Protein AF-A0A6G3TWR6-F1 (afdb_monomer_lite)

Secondary structure (DSSP, 8-state):
--------S-EEEEEESSHHHHHHHHHHHHHH-TT-EEEEEEE--S-HHHHHHHHHHHHHHHHTT-EEEEE-TTSSTTHHHHHHHHHHHHHHH-SEEEES-TT-HHHHHHHTT---SEEEE---THHHHHHHHHHHTT-----GGGTTPPPPTTS--

Structure (mmCIF, N/CA/C/O backbone):
data_AF-A0A6G3TWR6-F1
#
_entry.id   AF-A0A6G3TWR6-F1
#
loop_
_atom_site.group_PDB
_atom_site.id
_atom_site.type_symbol
_atom_site.label_atom_id
_atom_site.label_alt_id
_atom_site.label_comp_id
_atom_site.label_asym_id
_atom_site.label_entity_id
_atom_site.label_seq_id
_atom_site.pdbx_PDB_ins_code
_atom_site.Cartn_x
_atom_site.Cartn_y
_atom_site.Cartn_z
_atom_site.occupancy
_atom_site.B_iso_or_equiv
_atom_site.auth_seq_id
_atom_site.auth_comp_id
_atom_site.auth_asym_id
_atom_site.auth_atom_id
_atom_site.pdbx_PDB_model_num
ATOM 1 N N . MET A 1 1 ? -6.208 21.362 19.801 1.00 34.41 1 MET A N 1
ATOM 2 C CA . MET A 1 1 ? -5.413 20.230 19.279 1.00 34.41 1 MET A CA 1
ATOM 3 C C . MET A 1 1 ? -5.649 19.061 20.217 1.00 34.41 1 MET A C 1
ATOM 5 O O . MET A 1 1 ? -5.220 19.134 21.359 1.00 34.41 1 MET A O 1
ATOM 9 N N . SER A 1 2 ? -6.457 18.081 19.811 1.00 39.34 2 SER A N 1
ATOM 10 C CA . SER A 1 2 ? -6.799 16.952 20.683 1.00 39.34 2 SER A CA 1
ATOM 11 C C . SER A 1 2 ? -5.741 15.858 20.519 1.00 39.34 2 SER A C 1
ATOM 13 O O . SER A 1 2 ? -5.500 15.453 19.379 1.00 39.34 2 SER A O 1
ATOM 15 N N . PRO A 1 3 ? -5.099 15.377 21.595 1.00 44.22 3 PRO A N 1
ATOM 16 C CA . PRO A 1 3 ? -4.243 14.209 21.513 1.00 44.22 3 PRO A CA 1
ATOM 17 C C . PRO A 1 3 ? -5.164 13.013 21.278 1.00 44.22 3 PRO A C 1
ATOM 19 O O . PRO A 1 3 ? -5.929 12.630 22.163 1.00 44.22 3 PRO A O 1
ATOM 22 N N . ARG A 1 4 ? -5.166 12.451 20.063 1.00 56.72 4 ARG A N 1
ATOM 23 C CA . ARG A 1 4 ? -5.867 11.188 19.823 1.00 56.72 4 ARG A CA 1
ATOM 24 C C . ARG A 1 4 ? -5.218 10.141 20.728 1.00 56.72 4 ARG A C 1
ATOM 26 O O . ARG A 1 4 ? -4.043 9.824 20.565 1.00 56.72 4 ARG A O 1
ATOM 33 N N . ALA A 1 5 ? -5.985 9.660 21.708 1.00 50.44 5 ALA A N 1
ATOM 34 C CA . ALA A 1 5 ? -5.684 8.441 22.442 1.00 50.44 5 ALA A CA 1
ATOM 35 C C . ALA A 1 5 ? -5.299 7.345 21.436 1.00 50.44 5 ALA A C 1
ATOM 37 O O . ALA A 1 5 ? -5.855 7.316 20.335 1.00 50.44 5 ALA A O 1
ATOM 38 N N . GLY A 1 6 ? -4.326 6.500 21.795 1.00 55.12 6 GLY A N 1
ATOM 39 C CA . GLY A 1 6 ? -3.812 5.445 20.921 1.00 55.12 6 GLY A CA 1
ATOM 40 C C . GLY A 1 6 ? -4.946 4.728 20.193 1.00 55.12 6 GLY A C 1
ATOM 41 O O . GLY A 1 6 ? -5.937 4.342 20.811 1.00 55.12 6 GLY A O 1
ATOM 42 N N . SER A 1 7 ? -4.827 4.635 18.871 1.00 61.16 7 SER A N 1
ATOM 43 C CA . SER A 1 7 ? -5.843 4.026 18.023 1.00 61.16 7 SER A CA 1
ATOM 44 C C . SER A 1 7 ? -6.121 2.589 18.473 1.00 61.16 7 SER A C 1
ATOM 46 O O . SER A 1 7 ? -5.220 1.756 18.458 1.00 61.16 7 SER A O 1
ATOM 48 N N . THR A 1 8 ? -7.360 2.303 18.878 1.00 70.38 8 THR A N 1
ATOM 49 C CA . THR A 1 8 ? -7.830 0.955 19.247 1.00 70.38 8 THR A CA 1
ATOM 50 C C . THR A 1 8 ? -8.631 0.280 18.133 1.00 70.38 8 THR A C 1
ATOM 52 O O . THR A 1 8 ? -9.141 -0.823 18.328 1.00 70.38 8 THR A O 1
ATOM 55 N N . GLY A 1 9 ? -8.789 0.940 16.981 1.00 81.94 9 GLY A N 1
ATOM 56 C CA . GLY A 1 9 ? -9.486 0.374 15.831 1.00 81.94 9 GLY A CA 1
ATOM 57 C C . GLY A 1 9 ? -8.671 -0.702 15.107 1.00 81.94 9 GLY A C 1
ATOM 58 O O . GLY A 1 9 ? -7.506 -0.928 15.434 1.00 81.94 9 GLY A O 1
ATOM 59 N N . PRO A 1 10 ? -9.271 -1.360 14.098 1.00 91.06 10 PRO A N 1
ATOM 60 C CA . PRO A 1 10 ? -8.658 -2.488 13.400 1.00 91.06 10 PRO A CA 1
ATOM 61 C C . PRO A 1 10 ? -7.287 -2.126 12.824 1.00 91.06 10 PRO A C 1
ATOM 63 O O . PRO A 1 10 ? -7.108 -1.053 12.228 1.00 91.06 10 PRO A O 1
ATOM 66 N N . HIS A 1 11 ? -6.332 -3.044 12.966 1.00 94.75 11 HIS A N 1
ATOM 67 C CA . HIS A 1 11 ? -4.965 -2.843 12.504 1.00 94.75 11 HIS A CA 1
ATOM 68 C C . HIS A 1 11 ? -4.929 -2.882 10.978 1.00 94.75 11 HIS A C 1
ATOM 70 O O . HIS A 1 11 ? -5.197 -3.912 10.348 1.00 94.75 11 HIS A O 1
ATOM 76 N N . THR A 1 12 ? -4.582 -1.748 10.374 1.00 96.94 12 THR A N 1
ATOM 77 C CA . THR A 1 12 ? -4.546 -1.579 8.921 1.00 96.94 12 THR A CA 1
ATOM 78 C C . THR A 1 12 ? -3.112 -1.382 8.452 1.00 96.94 12 THR A C 1
ATOM 80 O O . THR A 1 12 ? -2.434 -0.442 8.864 1.00 96.94 12 THR A O 1
ATOM 83 N N . LEU A 1 13 ? -2.652 -2.246 7.547 1.00 97.12 13 LEU A N 1
ATOM 84 C CA . LEU A 1 13 ? -1.331 -2.144 6.931 1.00 97.12 13 LEU A CA 1
ATOM 85 C C . LEU A 1 13 ? -1.469 -1.680 5.481 1.00 97.12 13 LEU A C 1
ATOM 87 O O . LEU A 1 13 ? -2.077 -2.374 4.667 1.00 97.12 13 LEU A O 1
ATOM 91 N N . ALA A 1 14 ? -0.905 -0.524 5.145 1.00 97.12 14 ALA A N 1
ATOM 92 C CA . ALA A 1 14 ? -1.031 0.059 3.814 1.00 97.12 14 ALA A CA 1
ATOM 93 C C . ALA A 1 14 ? 0.312 0.121 3.087 1.00 97.12 14 ALA A C 1
ATOM 95 O O . ALA A 1 14 ? 1.280 0.643 3.631 1.00 97.12 14 ALA A O 1
ATOM 96 N N . PHE A 1 15 ? 0.374 -0.382 1.857 1.00 96.38 15 PHE A N 1
ATOM 97 C CA . PHE A 1 15 ? 1.594 -0.431 1.052 1.00 96.38 15 PHE A CA 1
ATOM 98 C C . PHE A 1 15 ? 1.597 0.644 -0.024 1.00 96.38 15 PHE A C 1
ATOM 100 O O . PHE A 1 15 ? 0.674 0.707 -0.838 1.00 96.38 15 PHE A O 1
ATOM 107 N N . VAL A 1 16 ? 2.658 1.453 -0.043 1.00 95.69 16 VAL A N 1
ATOM 108 C CA . VAL A 1 16 ? 2.816 2.570 -0.982 1.00 95.69 16 VAL A CA 1
ATOM 109 C C . VAL A 1 16 ? 4.238 2.639 -1.532 1.00 95.69 16 VAL A C 1
ATOM 111 O O . VAL A 1 16 ? 5.218 2.359 -0.840 1.00 95.69 16 VAL A O 1
ATOM 114 N N . GLU A 1 17 ? 4.353 3.022 -2.794 1.00 94.12 17 GLU A N 1
ATOM 115 C CA . GLU A 1 17 ? 5.597 3.079 -3.571 1.00 94.12 17 GLU A CA 1
ATOM 116 C C . GLU A 1 17 ? 5.798 4.432 -4.257 1.00 94.12 17 GLU A C 1
ATOM 118 O O . GLU A 1 17 ? 6.881 4.709 -4.775 1.00 94.12 17 GLU A O 1
ATOM 123 N N . SER A 1 18 ? 4.772 5.285 -4.240 1.00 93.31 18 SER A N 1
ATOM 124 C CA . SER A 1 18 ? 4.774 6.609 -4.849 1.00 93.31 18 SER A CA 1
ATOM 125 C C . SER A 1 18 ? 4.085 7.640 -3.939 1.00 93.31 18 SER A C 1
ATOM 127 O O . SER A 1 18 ? 3.292 7.272 -3.065 1.00 93.31 18 SER A O 1
ATOM 129 N N . PRO A 1 19 ? 4.371 8.944 -4.120 1.00 94.69 19 PRO A N 1
ATOM 130 C CA . PRO A 1 19 ? 3.693 10.006 -3.378 1.00 94.69 19 PRO A CA 1
ATOM 131 C C . PRO A 1 19 ? 2.168 9.988 -3.541 1.00 94.69 19 PRO A C 1
ATOM 133 O O . PRO A 1 19 ? 1.454 10.199 -2.565 1.00 94.69 19 PRO A O 1
ATOM 136 N N . VAL A 1 20 ? 1.672 9.698 -4.750 1.00 92.94 20 VAL A N 1
ATOM 137 C CA . VAL A 1 20 ? 0.230 9.672 -5.034 1.00 92.94 20 VAL A CA 1
ATOM 138 C C . VAL A 1 20 ? -0.465 8.510 -4.322 1.00 92.94 20 VAL A C 1
ATOM 140 O O . VAL A 1 20 ? -1.490 8.722 -3.688 1.00 92.94 20 VAL A O 1
ATOM 143 N N . GLN A 1 21 ? 0.145 7.322 -4.284 1.00 94.88 21 GLN A N 1
ATOM 144 C CA . GLN A 1 21 ? -0.398 6.191 -3.523 1.00 94.88 21 GLN A CA 1
ATOM 145 C C . GLN A 1 21 ? -0.486 6.504 -2.025 1.00 94.88 21 GLN A C 1
ATOM 147 O O . GLN A 1 21 ? -1.465 6.144 -1.379 1.00 94.88 21 GLN A O 1
ATOM 152 N N . LEU A 1 22 ? 0.516 7.194 -1.466 1.00 96.25 22 LEU A N 1
ATOM 153 C CA . LEU A 1 22 ? 0.4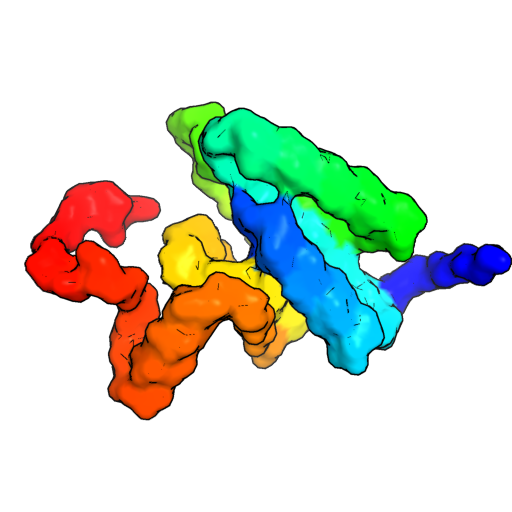83 7.637 -0.070 1.00 96.25 22 LEU A CA 1
ATOM 154 C C . LEU A 1 22 ? -0.688 8.587 0.182 1.00 96.25 22 LEU A C 1
ATOM 156 O O . LEU A 1 22 ? -1.432 8.375 1.139 1.00 96.25 22 LEU A O 1
ATOM 160 N N . LEU A 1 23 ? -0.880 9.585 -0.682 1.00 94.69 23 LEU A N 1
ATOM 161 C CA . LEU A 1 23 ? -2.004 10.512 -0.573 1.00 94.69 23 LEU A CA 1
ATOM 162 C C . LEU A 1 23 ? -3.350 9.778 -0.637 1.00 94.69 23 LEU A C 1
ATOM 164 O O . LEU A 1 23 ? -4.191 9.980 0.234 1.00 94.69 23 LEU A O 1
ATOM 168 N N . ASN A 1 24 ? -3.515 8.870 -1.597 1.00 95.00 24 ASN A N 1
ATOM 169 C CA . ASN A 1 24 ? -4.769 8.146 -1.806 1.00 95.00 24 ASN A CA 1
ATOM 170 C C . ASN A 1 24 ? -5.084 7.199 -0.637 1.00 95.00 24 ASN A C 1
ATOM 172 O O . ASN A 1 24 ? -6.241 7.040 -0.252 1.00 95.00 24 ASN A O 1
ATOM 176 N N . VAL A 1 25 ? -4.062 6.609 -0.005 1.00 96.31 25 VAL A N 1
ATOM 177 C CA . VAL A 1 25 ? -4.238 5.847 1.241 1.00 96.31 25 VAL A CA 1
ATOM 178 C C . VAL A 1 25 ? -4.683 6.749 2.392 1.00 96.31 25 VAL A C 1
ATOM 180 O O . VAL A 1 25 ? -5.565 6.352 3.154 1.00 96.31 25 VAL A O 1
ATOM 183 N N . LEU A 1 26 ? -4.085 7.934 2.545 1.00 95.12 26 LEU A N 1
ATOM 184 C CA . LEU A 1 26 ? -4.465 8.873 3.604 1.00 95.12 26 LEU A CA 1
ATOM 185 C C . LEU A 1 26 ? -5.899 9.381 3.421 1.00 95.12 26 LEU A C 1
ATOM 187 O O . LEU A 1 26 ? -6.663 9.403 4.385 1.00 95.12 26 LEU A O 1
ATOM 191 N N . GLU A 1 27 ? -6.283 9.724 2.193 1.00 94.56 27 GLU A N 1
ATOM 192 C CA . GLU A 1 27 ? -7.653 10.109 1.848 1.00 94.56 27 GLU A CA 1
ATOM 193 C C . GLU A 1 27 ? -8.641 8.978 2.159 1.00 94.56 27 GLU A C 1
ATOM 195 O O . GLU A 1 27 ? -9.638 9.187 2.856 1.00 94.56 27 GLU A O 1
ATOM 200 N N . TRP A 1 28 ? -8.335 7.753 1.718 1.00 95.50 28 TRP A N 1
ATOM 201 C CA . TRP A 1 28 ? -9.160 6.589 2.019 1.00 95.50 28 TRP A CA 1
ATOM 202 C C . TRP A 1 28 ? -9.308 6.373 3.529 1.00 95.50 28 TRP A C 1
ATOM 204 O O . TRP A 1 28 ? -10.423 6.155 4.005 1.00 95.50 28 TRP A O 1
ATOM 214 N N . ALA A 1 29 ? -8.214 6.457 4.290 1.00 94.75 29 ALA A N 1
ATOM 215 C CA . ALA A 1 29 ? -8.231 6.243 5.733 1.00 94.75 29 ALA A CA 1
ATOM 216 C C . ALA A 1 29 ? -9.070 7.303 6.453 1.00 94.75 29 ALA A C 1
ATOM 218 O O . ALA A 1 29 ? -9.848 6.968 7.347 1.00 94.75 29 ALA A O 1
ATOM 219 N N . HIS A 1 30 ? -8.959 8.561 6.024 1.00 92.94 30 HIS A N 1
ATOM 220 C CA . HIS A 1 30 ? -9.763 9.661 6.542 1.00 92.94 30 HIS A CA 1
ATOM 221 C C . HIS A 1 30 ? -11.265 9.430 6.320 1.00 92.94 30 HIS A C 1
ATOM 223 O O . HIS A 1 30 ? -12.052 9.589 7.252 1.00 92.94 30 HIS A O 1
ATOM 229 N N . ALA A 1 31 ? -11.658 9.022 5.111 1.00 95.12 31 ALA A N 1
ATOM 230 C CA . ALA A 1 31 ? -13.063 8.882 4.735 1.00 95.12 31 ALA A CA 1
ATO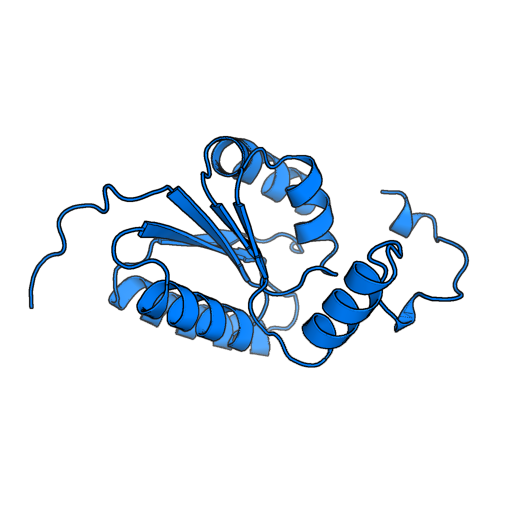M 231 C C . ALA A 1 31 ? -13.709 7.554 5.180 1.00 95.12 31 ALA A C 1
ATOM 233 O O . ALA A 1 31 ? -14.892 7.529 5.512 1.00 95.12 31 ALA A O 1
ATOM 234 N N . HIS A 1 32 ? -12.957 6.449 5.198 1.00 93.62 32 HIS A N 1
ATOM 235 C CA . HIS A 1 32 ? -13.515 5.089 5.305 1.00 93.62 32 HIS A CA 1
ATOM 236 C C . HIS A 1 32 ? -12.973 4.266 6.476 1.00 93.62 32 HIS A C 1
ATOM 238 O O . HIS A 1 32 ? -13.455 3.158 6.730 1.00 93.62 32 HIS A O 1
ATOM 244 N N . ALA A 1 33 ? -11.952 4.755 7.177 1.00 92.06 33 ALA A N 1
ATOM 245 C CA . ALA A 1 33 ? -11.373 4.058 8.320 1.00 92.06 33 ALA A CA 1
ATOM 246 C C . ALA A 1 33 ? -11.075 5.005 9.498 1.00 92.06 33 ALA A C 1
ATOM 248 O O . ALA A 1 33 ? -9.978 4.944 10.065 1.00 92.06 33 ALA A O 1
ATOM 249 N N . PRO A 1 34 ? -12.028 5.875 9.901 1.00 88.62 34 PRO A N 1
ATOM 250 C CA . PRO A 1 34 ? -11.811 6.758 11.036 1.00 88.62 34 PRO A CA 1
ATOM 251 C C . PRO A 1 34 ? -11.518 5.929 12.293 1.00 88.62 34 PRO A C 1
ATOM 253 O O . PRO A 1 34 ? -12.287 5.046 12.667 1.00 88.62 34 PRO A O 1
ATOM 256 N N . GLY A 1 35 ? -10.383 6.207 12.935 1.00 87.81 35 GLY A N 1
ATOM 257 C CA . GLY A 1 35 ? -9.950 5.504 14.144 1.00 87.81 35 GLY A CA 1
ATOM 258 C C . GLY A 1 35 ? -9.288 4.142 13.914 1.00 87.81 35 GLY A C 1
ATOM 259 O O . GLY A 1 35 ? -9.061 3.440 14.893 1.00 87.81 35 GLY A O 1
ATOM 260 N N . ALA A 1 36 ? -8.980 3.753 12.672 1.00 90.56 36 ALA A N 1
ATOM 261 C CA . ALA A 1 36 ? -8.144 2.581 12.410 1.00 90.56 36 ALA A CA 1
ATOM 262 C C . ALA A 1 36 ? -6.683 2.825 12.815 1.00 90.56 36 ALA A C 1
ATOM 264 O O . ALA A 1 36 ? -6.143 3.917 12.610 1.00 90.56 36 ALA A O 1
ATOM 265 N N . ASP A 1 37 ? -6.019 1.786 13.335 1.00 94.25 37 ASP A N 1
ATOM 266 C CA . ASP A 1 37 ? -4.580 1.828 13.601 1.00 94.25 37 ASP A CA 1
ATOM 267 C C . ASP A 1 37 ? -3.821 1.612 12.288 1.00 94.25 37 ASP A C 1
ATOM 269 O O . ASP A 1 37 ? -3.533 0.485 11.878 1.00 94.25 37 ASP A O 1
ATOM 273 N N . LEU A 1 38 ? -3.592 2.715 11.571 1.00 95.75 38 LEU A N 1
ATOM 274 C CA . LEU A 1 38 ? -2.962 2.718 10.256 1.00 95.75 38 LEU A CA 1
ATOM 275 C C . LEU A 1 38 ? -1.434 2.742 10.365 1.00 95.75 38 LEU A C 1
ATOM 277 O O . LEU A 1 38 ? -0.841 3.707 10.853 1.00 95.75 38 LEU A O 1
ATOM 281 N N . THR A 1 39 ? -0.800 1.729 9.776 1.00 97.12 39 THR A N 1
ATOM 282 C CA . THR A 1 39 ? 0.635 1.710 9.485 1.00 97.12 39 THR A CA 1
ATOM 283 C C . THR A 1 39 ? 0.878 1.822 7.980 1.00 97.12 39 THR A C 1
ATOM 285 O O . THR A 1 39 ? 0.557 0.914 7.212 1.00 97.12 39 THR A O 1
ATOM 288 N N . LEU A 1 40 ? 1.505 2.921 7.561 1.00 97.38 40 LEU A N 1
ATOM 289 C CA . LEU A 1 40 ? 1.984 3.150 6.199 1.00 97.38 40 LEU A CA 1
ATOM 290 C C . LEU A 1 40 ? 3.344 2.476 6.000 1.00 97.38 40 LEU A C 1
ATOM 292 O O . LEU A 1 40 ? 4.342 2.874 6.600 1.00 97.38 40 LEU A O 1
ATOM 296 N N . VAL A 1 41 ? 3.401 1.476 5.130 1.00 97.38 41 VAL A N 1
ATOM 297 C CA . VAL A 1 41 ? 4.625 0.804 4.695 1.00 97.38 41 VAL A CA 1
ATOM 298 C C . VAL A 1 41 ? 5.051 1.365 3.347 1.00 97.38 41 VAL A C 1
ATOM 300 O O . VAL A 1 41 ? 4.446 1.088 2.311 1.00 97.38 41 VAL A O 1
ATOM 303 N N . VAL A 1 42 ? 6.129 2.141 3.358 1.00 96.69 42 VAL A N 1
ATOM 304 C CA . VAL A 1 42 ? 6.701 2.739 2.152 1.00 96.69 42 VAL A CA 1
ATOM 305 C C . VAL A 1 42 ? 7.756 1.799 1.589 1.00 96.69 42 VAL A C 1
ATOM 307 O O . VAL A 1 42 ? 8.848 1.671 2.144 1.00 96.69 42 VAL A O 1
ATOM 310 N N . LEU A 1 43 ? 7.437 1.145 0.477 1.00 94.62 43 LEU A N 1
ATOM 311 C CA . LEU A 1 43 ? 8.349 0.283 -0.265 1.00 94.62 43 LEU A CA 1
ATOM 312 C C . LEU A 1 43 ? 9.183 1.155 -1.203 1.00 94.62 43 LEU A C 1
ATOM 314 O O . LEU A 1 43 ? 8.808 1.433 -2.342 1.00 94.62 43 LEU A O 1
ATOM 318 N N . SER A 1 44 ? 10.329 1.608 -0.711 1.00 91.94 44 SER A N 1
ATOM 319 C CA . SER A 1 44 ? 11.079 2.692 -1.332 1.00 91.94 44 SER A CA 1
ATOM 320 C C . SER A 1 44 ? 11.479 2.415 -2.794 1.00 91.94 44 SER A C 1
ATOM 322 O O . SER A 1 44 ? 12.035 1.343 -3.085 1.00 91.94 44 SER A O 1
ATOM 324 N N . PRO A 1 45 ? 11.241 3.355 -3.731 1.00 91.75 45 PRO A N 1
ATOM 325 C CA . PRO A 1 45 ? 11.726 3.252 -5.102 1.00 91.75 45 PRO A CA 1
ATOM 326 C C . PRO A 1 45 ? 13.248 3.462 -5.177 1.00 91.75 45 PRO A C 1
ATOM 328 O O . PRO A 1 45 ? 13.906 3.817 -4.195 1.00 91.75 45 PRO A O 1
ATOM 331 N N . VAL A 1 46 ? 13.822 3.208 -6.356 1.00 89.75 46 VAL A N 1
ATOM 332 C CA . VAL A 1 46 ? 15.256 3.447 -6.622 1.00 89.75 46 VAL A CA 1
ATOM 333 C C . VAL A 1 46 ? 15.502 4.903 -7.022 1.00 89.75 46 VAL A C 1
ATOM 335 O O . VAL A 1 46 ? 16.517 5.475 -6.640 1.00 89.75 46 VAL A O 1
ATOM 338 N N . ASP A 1 47 ? 14.554 5.501 -7.751 1.00 92.81 47 ASP A N 1
ATOM 339 C CA . ASP A 1 47 ? 14.652 6.867 -8.263 1.00 92.81 47 ASP A CA 1
ATOM 340 C C . ASP A 1 47 ? 14.807 7.906 -7.127 1.00 92.81 47 ASP A C 1
ATOM 342 O O . ASP A 1 47 ? 13.919 8.013 -6.271 1.00 92.81 47 ASP A O 1
ATOM 346 N N . PRO A 1 48 ? 15.903 8.691 -7.098 1.00 93.25 48 PRO A N 1
ATOM 347 C CA . PRO A 1 48 ? 16.165 9.653 -6.030 1.00 93.25 48 PRO A CA 1
ATOM 348 C C . PRO A 1 48 ? 15.086 10.728 -5.868 1.00 93.25 48 PRO A C 1
ATOM 350 O O . PRO A 1 48 ? 14.772 11.101 -4.734 1.00 93.25 48 PRO A O 1
ATOM 353 N N . MET A 1 49 ? 14.499 11.211 -6.968 1.00 95.56 49 MET A N 1
ATOM 354 C CA . MET A 1 49 ? 13.474 12.259 -6.923 1.00 95.56 49 MET A CA 1
ATOM 355 C C . MET A 1 49 ? 12.216 11.756 -6.209 1.00 95.56 49 MET A C 1
ATOM 357 O O . MET A 1 49 ? 11.772 12.353 -5.224 1.00 95.56 49 MET A O 1
ATOM 361 N N . THR A 1 50 ? 11.698 10.608 -6.640 1.00 94.12 50 THR A N 1
ATOM 362 C CA . THR A 1 50 ? 10.521 9.963 -6.044 1.00 94.12 50 THR A CA 1
ATOM 363 C C . THR A 1 50 ? 10.768 9.627 -4.573 1.00 94.12 50 THR A C 1
ATOM 365 O O . THR A 1 50 ? 9.904 9.863 -3.727 1.00 94.12 50 THR A O 1
ATOM 368 N N . ARG A 1 51 ? 11.972 9.147 -4.223 1.00 96.00 51 ARG A N 1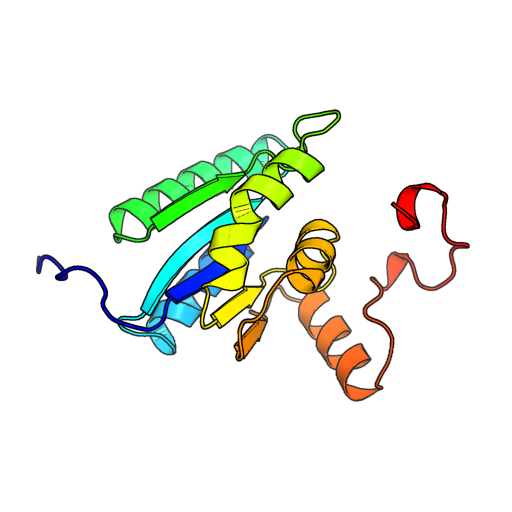
ATOM 369 C CA . ARG A 1 51 ? 12.364 8.918 -2.819 1.00 96.00 51 ARG A CA 1
ATOM 370 C C . ARG A 1 51 ? 12.301 10.205 -1.997 1.00 96.00 51 ARG A C 1
ATOM 372 O O . ARG A 1 51 ? 11.764 10.186 -0.891 1.00 96.00 51 ARG A O 1
ATOM 379 N N . GLY A 1 52 ? 12.832 11.313 -2.514 1.00 97.06 52 GLY A N 1
ATOM 380 C CA . GLY A 1 52 ? 12.802 12.615 -1.842 1.00 97.06 52 GLY A CA 1
ATOM 381 C C . GLY A 1 52 ? 11.378 13.128 -1.614 1.00 97.06 52 GLY A C 1
ATOM 382 O O . GLY A 1 52 ? 11.045 13.572 -0.513 1.00 97.06 52 GLY A O 1
ATOM 383 N N . GLN A 1 53 ? 10.510 13.000 -2.619 1.00 96.88 53 GLN A N 1
ATOM 384 C CA . GLN A 1 53 ? 9.089 13.345 -2.510 1.00 96.88 53 GLN A CA 1
ATOM 385 C C . GLN A 1 53 ? 8.371 12.476 -1.469 1.00 96.88 53 GLN A C 1
ATOM 387 O O . GLN A 1 53 ? 7.687 13.005 -0.592 1.00 96.88 53 GLN A O 1
ATOM 392 N N . LEU A 1 54 ? 8.587 11.158 -1.500 1.00 97.06 54 LEU A N 1
ATOM 393 C CA . LEU A 1 54 ? 8.038 10.228 -0.512 1.00 97.06 54 LEU A CA 1
ATOM 394 C C . LEU A 1 54 ? 8.504 10.549 0.904 1.00 97.06 54 LEU A C 1
ATOM 396 O O . LEU A 1 54 ? 7.702 10.490 1.828 1.00 97.06 54 LEU A O 1
ATOM 400 N N . ARG A 1 55 ? 9.775 10.917 1.103 1.00 97.38 55 ARG A N 1
ATOM 401 C CA . ARG A 1 55 ? 10.281 11.311 2.427 1.00 97.38 55 ARG A CA 1
ATOM 402 C C . ARG A 1 55 ? 9.545 12.529 2.975 1.00 97.38 55 ARG A C 1
ATOM 404 O O . ARG A 1 55 ? 9.194 12.507 4.151 1.00 97.38 55 ARG A O 1
ATOM 411 N N . ARG A 1 56 ? 9.262 13.537 2.139 1.00 97.38 56 ARG A N 1
ATOM 412 C CA . ARG A 1 56 ? 8.443 14.692 2.546 1.00 97.38 56 ARG A CA 1
ATOM 413 C C . ARG A 1 56 ? 7.023 14.273 2.917 1.00 97.38 56 ARG A C 1
ATOM 415 O O . ARG A 1 56 ? 6.558 14.621 3.994 1.00 97.38 56 ARG A O 1
ATOM 422 N N . MET A 1 57 ? 6.378 13.456 2.087 1.00 97.50 57 MET A N 1
ATOM 423 C CA . MET A 1 57 ? 5.029 12.944 2.365 1.00 97.50 57 MET A CA 1
ATOM 424 C C . MET A 1 57 ? 4.976 12.094 3.644 1.00 97.50 57 MET A C 1
ATOM 426 O O . MET A 1 57 ? 4.045 12.212 4.431 1.00 97.50 57 MET A O 1
ATOM 430 N N . CYS A 1 58 ? 6.009 11.290 3.907 1.00 97.81 58 CYS A N 1
ATOM 431 C CA . CYS A 1 58 ? 6.156 10.541 5.154 1.00 97.81 58 CYS A CA 1
ATOM 432 C C . CYS A 1 58 ? 6.337 11.450 6.378 1.00 97.81 58 CYS A C 1
ATOM 434 O O . CYS A 1 58 ? 5.994 11.035 7.480 1.00 97.81 58 CYS A O 1
ATOM 436 N N . GLY A 1 59 ? 6.946 12.629 6.215 1.00 97.31 59 GLY A N 1
ATOM 437 C CA . GLY A 1 59 ? 7.030 13.642 7.269 1.00 97.31 59 GLY A CA 1
ATOM 438 C C . GLY A 1 59 ? 5.638 14.137 7.640 1.00 97.31 59 GLY A C 1
ATOM 439 O O . GLY A 1 59 ? 5.219 13.962 8.778 1.00 97.31 59 GLY A O 1
ATOM 440 N N . LEU A 1 60 ? 4.884 14.591 6.637 1.00 95.44 60 LEU A N 1
ATOM 441 C CA . LEU A 1 60 ? 3.507 15.066 6.802 1.00 95.44 60 LEU A CA 1
ATOM 442 C C . LEU A 1 60 ? 2.589 13.995 7.411 1.00 95.44 60 LEU A C 1
ATOM 444 O O . LEU A 1 60 ? 1.860 14.264 8.356 1.00 95.44 60 LEU A O 1
ATOM 448 N N . ALA A 1 61 ? 2.676 12.744 6.948 1.00 95.56 61 ALA A N 1
ATOM 449 C CA . ALA A 1 61 ? 1.885 11.650 7.515 1.00 95.56 61 ALA A CA 1
ATOM 450 C C . ALA A 1 61 ? 2.198 11.395 9.003 1.00 95.56 61 ALA A C 1
ATOM 452 O O . ALA A 1 61 ? 1.295 11.089 9.778 1.00 95.56 61 ALA A O 1
ATOM 453 N N . ARG A 1 62 ? 3.468 11.526 9.416 1.00 95.94 62 ARG A N 1
ATOM 454 C CA . ARG A 1 62 ? 3.856 11.406 10.831 1.00 95.94 62 ARG A CA 1
ATOM 455 C C . ARG A 1 62 ? 3.386 12.593 11.661 1.00 95.94 62 ARG A C 1
ATOM 457 O O . ARG A 1 62 ? 2.982 12.386 12.799 1.00 95.94 62 ARG A O 1
ATOM 464 N N . GLU A 1 63 ? 3.443 13.804 11.112 1.00 94.19 63 GLU A N 1
ATOM 465 C CA . GLU A 1 63 ? 2.930 15.020 11.760 1.00 94.19 63 GLU A CA 1
ATOM 466 C C . GLU A 1 63 ? 1.420 14.914 12.029 1.00 94.19 63 GLU A C 1
ATOM 468 O O . GLU A 1 63 ? 0.962 15.299 13.101 1.00 94.19 63 GLU A O 1
ATOM 473 N N . GLU A 1 64 ? 0.676 14.266 11.130 1.00 89.25 64 GLU A N 1
ATOM 474 C CA . GLU A 1 64 ? -0.743 13.911 11.310 1.00 89.25 64 GLU A CA 1
ATOM 475 C C . GLU A 1 64 ? -0.981 12.715 12.262 1.00 89.25 64 GLU A C 1
ATOM 477 O O . GLU A 1 64 ? -2.121 12.335 12.539 1.00 89.25 64 GLU A O 1
ATOM 482 N N . GLY A 1 65 ? 0.086 12.119 12.805 1.00 91.75 65 GLY A N 1
ATOM 483 C CA . GLY A 1 65 ? 0.029 11.052 13.807 1.00 91.75 65 GLY A CA 1
ATOM 484 C C . GLY A 1 65 ? -0.015 9.625 13.252 1.00 91.75 65 GLY A C 1
ATOM 485 O O . GLY A 1 65 ? -0.244 8.689 14.019 1.00 91.75 65 GLY A O 1
ATOM 486 N N . HIS A 1 66 ? 0.212 9.417 11.952 1.00 94.19 66 HIS A N 1
ATOM 487 C CA . HIS A 1 66 ? 0.246 8.074 11.367 1.00 94.19 66 HIS A CA 1
ATOM 488 C C . HIS A 1 66 ? 1.585 7.366 11.606 1.00 94.19 66 HIS A C 1
ATOM 490 O O . HIS A 1 66 ? 2.665 7.963 11.522 1.00 94.19 66 HIS A O 1
ATOM 496 N N . GLN A 1 67 ? 1.533 6.0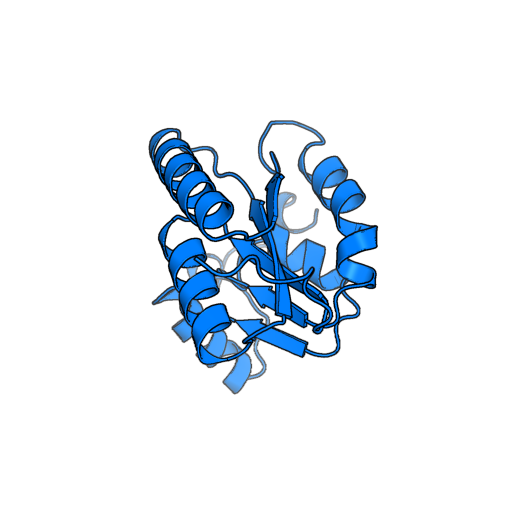49 11.826 1.00 96.25 67 GLN A N 1
ATOM 497 C CA . GLN A 1 67 ? 2.740 5.228 11.858 1.00 96.25 67 GLN A CA 1
ATOM 498 C C . GLN A 1 67 ? 3.275 5.058 10.434 1.00 96.25 67 GLN A C 1
ATOM 500 O O . GLN A 1 67 ? 2.549 4.650 9.530 1.00 96.25 67 GLN A O 1
ATOM 505 N N . VAL A 1 68 ? 4.563 5.344 10.226 1.00 97.81 68 VAL A N 1
ATOM 506 C CA . VAL A 1 68 ? 5.208 5.213 8.911 1.00 97.81 68 VAL A CA 1
ATOM 507 C C . VAL A 1 68 ? 6.479 4.381 9.018 1.00 97.81 68 VAL A C 1
ATOM 509 O O . VAL A 1 68 ? 7.462 4.794 9.648 1.00 97.81 68 VAL A O 1
ATOM 512 N N . ARG A 1 69 ? 6.488 3.249 8.318 1.00 96.88 69 ARG A N 1
ATOM 513 C CA . ARG A 1 69 ? 7.592 2.300 8.210 1.00 96.88 69 ARG A CA 1
ATOM 514 C C . ARG A 1 69 ? 8.207 2.362 6.812 1.00 96.88 69 ARG A C 1
ATOM 516 O O . ARG A 1 69 ? 7.540 2.107 5.818 1.00 96.88 69 ARG A O 1
ATOM 523 N N . TRP A 1 70 ? 9.491 2.700 6.736 1.00 97.00 70 TRP A N 1
ATOM 524 C CA . TRP A 1 70 ? 10.225 2.784 5.471 1.00 97.00 70 TRP A CA 1
ATOM 525 C C . TRP A 1 70 ? 10.999 1.495 5.203 1.00 97.00 70 TRP A C 1
ATOM 527 O O . TRP A 1 70 ? 11.818 1.089 6.024 1.00 97.00 70 TRP A O 1
ATOM 537 N N . GLU A 1 71 ? 10.786 0.888 4.041 1.00 95.31 71 GLU A N 1
ATOM 538 C CA . GLU A 1 71 ? 11.377 -0.389 3.646 1.00 95.31 71 GLU A CA 1
ATOM 539 C C . GLU A 1 71 ? 12.255 -0.231 2.403 1.00 95.31 71 GLU A C 1
ATOM 541 O O . GLU A 1 71 ? 11.795 0.135 1.320 1.00 95.31 71 GLU A O 1
ATOM 546 N N . GLU A 1 72 ? 13.540 -0.559 2.540 1.00 92.06 72 GLU A N 1
ATOM 547 C CA . GLU A 1 72 ? 14.514 -0.543 1.440 1.00 92.06 72 GLU A CA 1
ATOM 548 C C . GLU A 1 72 ? 14.420 -1.815 0.586 1.00 92.06 72 GLU A C 1
ATOM 550 O O . GLU A 1 72 ? 15.415 -2.501 0.362 1.00 92.06 72 GLU A O 1
ATOM 555 N N . ALA A 1 73 ? 13.227 -2.134 0.081 1.00 84.69 73 ALA A N 1
ATOM 556 C CA . ALA A 1 73 ? 12.943 -3.382 -0.636 1.00 84.69 73 ALA A CA 1
ATOM 557 C C . ALA A 1 73 ? 13.813 -3.591 -1.899 1.00 84.69 73 ALA A C 1
ATOM 559 O O . ALA A 1 73 ? 13.967 -4.716 -2.385 1.00 84.69 73 ALA A O 1
ATOM 560 N N . ARG A 1 74 ? 14.394 -2.503 -2.425 1.00 87.50 74 ARG A N 1
ATOM 561 C CA . ARG A 1 74 ? 15.211 -2.443 -3.651 1.00 87.50 74 ARG A CA 1
ATOM 562 C C . ARG A 1 74 ? 16.692 -2.132 -3.397 1.00 87.50 74 ARG A C 1
ATOM 564 O O . ARG A 1 74 ? 17.437 -1.930 -4.349 1.00 87.50 74 ARG A O 1
ATOM 571 N N . GLY A 1 75 ? 17.130 -2.097 -2.138 1.00 82.00 75 GLY A N 1
ATOM 572 C CA . GLY A 1 75 ? 18.469 -1.649 -1.731 1.00 82.00 75 GLY A CA 1
ATOM 573 C C . GLY A 1 75 ? 19.621 -2.640 -1.957 1.00 82.00 75 GLY A C 1
ATOM 574 O O . GLY A 1 75 ? 20.623 -2.543 -1.258 1.00 82.00 75 GLY A O 1
ATOM 575 N N . GLY A 1 76 ? 19.486 -3.608 -2.870 1.00 83.31 76 GLY A N 1
ATOM 576 C CA . GLY A 1 76 ? 20.542 -4.573 -3.208 1.00 83.31 76 GLY A CA 1
ATOM 577 C C . GLY A 1 76 ? 20.185 -6.050 -2.970 1.00 83.31 76 GLY A C 1
ATOM 578 O O . GLY A 1 76 ? 19.031 -6.380 -2.667 1.00 83.31 76 GLY A O 1
ATOM 579 N N . PRO A 1 77 ? 21.165 -6.962 -3.132 1.00 81.56 77 PRO A N 1
ATOM 580 C CA . PRO A 1 77 ? 20.970 -8.400 -2.954 1.00 81.56 77 PRO A CA 1
ATOM 581 C C . PRO A 1 77 ? 20.428 -8.736 -1.556 1.00 81.56 77 PRO A C 1
ATOM 583 O O . PRO A 1 77 ? 20.924 -8.244 -0.548 1.00 81.56 77 PRO A O 1
ATOM 586 N N . GLY A 1 78 ? 19.369 -9.549 -1.488 1.00 84.00 78 GLY A N 1
ATOM 587 C CA . GLY A 1 78 ? 18.737 -9.963 -0.226 1.00 84.00 78 GLY A CA 1
ATOM 588 C C . GLY A 1 78 ? 17.817 -8.926 0.435 1.00 84.00 78 GLY A C 1
ATOM 589 O O . GLY A 1 78 ? 17.115 -9.260 1.391 1.00 84.00 78 GLY A O 1
ATOM 590 N N . ALA A 1 79 ? 17.743 -7.694 -0.080 1.00 85.38 79 ALA A N 1
ATOM 591 C CA . ALA A 1 79 ? 16.817 -6.683 0.429 1.00 85.38 79 ALA A CA 1
ATOM 592 C C . ALA A 1 79 ? 15.334 -7.115 0.392 1.00 85.38 79 ALA A C 1
ATOM 594 O O . ALA A 1 79 ? 14.654 -6.920 1.401 1.00 85.38 79 ALA A O 1
ATOM 595 N N . PRO A 1 80 ? 14.838 -7.793 -0.669 1.00 84.69 80 PRO A N 1
ATOM 596 C CA . PRO A 1 80 ? 13.481 -8.335 -0.676 1.00 84.69 80 PRO A CA 1
ATOM 597 C C . PRO A 1 80 ? 13.218 -9.312 0.476 1.00 84.69 80 PRO A C 1
ATOM 599 O O . PRO A 1 80 ? 12.219 -9.170 1.172 1.00 84.69 80 PRO A O 1
ATOM 602 N N . LEU A 1 81 ? 14.131 -10.259 0.728 1.00 87.94 81 LEU A N 1
ATOM 603 C CA . LEU A 1 81 ? 13.981 -11.262 1.791 1.00 87.94 81 LEU A CA 1
ATOM 604 C C . LEU A 1 81 ? 13.915 -10.612 3.175 1.00 87.94 81 LEU A C 1
ATOM 606 O O . LEU A 1 81 ? 13.080 -10.985 3.996 1.00 87.94 81 LEU A O 1
ATOM 610 N N . ARG A 1 82 ? 14.758 -9.604 3.421 1.00 88.69 82 ARG A N 1
ATOM 611 C CA . ARG A 1 82 ? 14.736 -8.835 4.669 1.00 88.69 82 ARG A CA 1
ATOM 612 C C . ARG A 1 82 ? 13.431 -8.068 4.858 1.00 88.69 82 ARG A C 1
ATOM 614 O O . ARG A 1 82 ? 12.853 -8.144 5.938 1.00 88.69 82 ARG A O 1
ATOM 621 N N . THR A 1 83 ? 12.964 -7.356 3.833 1.00 90.25 83 THR A N 1
ATOM 622 C CA . THR A 1 83 ? 11.696 -6.612 3.899 1.00 90.25 83 THR A CA 1
ATOM 623 C C . THR A 1 83 ? 10.519 -7.560 4.120 1.00 90.25 83 THR A C 1
ATOM 625 O O . THR A 1 83 ? 9.714 -7.338 5.022 1.00 90.25 83 THR A O 1
ATOM 628 N N . VAL A 1 84 ? 10.455 -8.669 3.380 1.00 88.94 84 VAL A N 1
ATOM 629 C CA . VAL A 1 84 ? 9.416 -9.695 3.551 1.00 88.94 84 VAL A CA 1
ATOM 630 C C . VAL A 1 84 ? 9.449 -10.284 4.961 1.00 88.94 84 VAL A C 1
ATOM 632 O O . VAL A 1 84 ? 8.428 -10.279 5.652 1.00 88.94 84 VAL A O 1
ATOM 635 N N . GLY A 1 85 ? 10.616 -10.729 5.434 1.00 90.44 85 GLY A N 1
ATOM 636 C CA . GLY A 1 85 ? 10.776 -11.270 6.785 1.00 90.44 85 GLY A CA 1
ATOM 637 C C . GLY A 1 85 ? 10.376 -10.262 7.865 1.00 90.44 85 GLY A C 1
ATOM 638 O O . GLY A 1 85 ? 9.620 -10.594 8.777 1.00 90.44 85 GLY A O 1
ATOM 639 N N . GLY A 1 86 ? 10.789 -9.003 7.713 1.00 92.12 86 GLY A N 1
ATOM 640 C CA . GLY A 1 86 ? 10.464 -7.924 8.641 1.00 92.12 86 GLY A CA 1
ATOM 641 C C . GLY A 1 86 ? 8.982 -7.540 8.669 1.00 92.12 86 GLY A C 1
ATOM 642 O O . GLY A 1 86 ? 8.522 -7.001 9.678 1.00 92.12 86 GLY A O 1
ATOM 643 N N . LEU A 1 87 ? 8.234 -7.777 7.590 1.00 94.25 87 LEU A N 1
ATOM 644 C CA . LEU A 1 87 ? 6.808 -7.447 7.483 1.00 94.25 87 LEU A CA 1
ATOM 645 C C . LEU A 1 87 ? 5.886 -8.632 7.778 1.00 94.25 87 LEU A C 1
ATOM 647 O O . LEU A 1 87 ? 4.716 -8.421 8.082 1.00 94.25 87 LEU A O 1
ATOM 651 N N . THR A 1 88 ? 6.393 -9.866 7.732 1.00 92.56 88 THR A N 1
ATOM 652 C CA . THR A 1 88 ? 5.581 -11.090 7.838 1.00 92.56 88 THR A CA 1
ATOM 653 C C . THR A 1 88 ? 4.709 -11.112 9.097 1.00 92.56 88 THR A C 1
ATOM 655 O O . THR A 1 88 ? 3.523 -11.425 9.024 1.00 92.56 88 THR A O 1
ATOM 658 N N . ALA A 1 89 ? 5.264 -10.757 10.260 1.00 92.94 89 ALA A N 1
ATOM 659 C CA . ALA A 1 89 ? 4.502 -10.747 11.510 1.00 92.94 89 ALA A CA 1
ATOM 660 C C . ALA A 1 89 ? 3.390 -9.684 11.516 1.00 92.94 89 ALA A C 1
ATOM 662 O O . ALA A 1 89 ? 2.290 -9.965 11.984 1.00 92.94 89 ALA A O 1
ATOM 663 N N . ALA A 1 90 ? 3.659 -8.493 10.970 1.00 93.56 90 ALA A N 1
ATOM 664 C CA . ALA A 1 90 ? 2.665 -7.426 10.854 1.00 93.56 90 ALA A CA 1
ATOM 665 C C . ALA A 1 90 ? 1.547 -7.817 9.876 1.00 93.56 90 ALA A C 1
ATOM 667 O O . ALA A 1 90 ? 0.373 -7.703 10.204 1.00 93.56 90 ALA A O 1
ATOM 668 N N . LEU A 1 91 ? 1.905 -8.383 8.720 1.00 93.75 91 LEU A N 1
ATOM 669 C CA . LEU A 1 91 ? 0.957 -8.873 7.714 1.00 93.75 91 LEU A CA 1
ATOM 670 C C . LEU A 1 91 ? 0.010 -9.951 8.239 1.00 93.75 91 LEU A C 1
ATOM 672 O O . LEU A 1 91 ? -1.159 -9.970 7.868 1.00 93.75 91 LEU A O 1
ATOM 676 N N . ARG A 1 92 ? 0.502 -10.854 9.093 1.00 93.38 92 ARG A N 1
ATOM 677 C CA . ARG A 1 92 ? -0.320 -11.916 9.694 1.00 93.38 92 ARG A CA 1
ATOM 678 C C . ARG A 1 92 ? -1.271 -11.415 10.779 1.00 93.38 92 ARG A C 1
ATOM 680 O O . ARG A 1 92 ? -2.190 -12.147 11.128 1.00 93.38 92 ARG A O 1
ATOM 687 N N . ARG A 1 93 ? -1.011 -10.232 11.340 1.00 92.88 93 ARG A N 1
ATOM 688 C CA . ARG A 1 93 ? -1.814 -9.606 12.402 1.00 92.88 93 ARG A CA 1
ATOM 689 C C . ARG A 1 93 ? -2.742 -8.511 11.885 1.00 92.88 93 ARG A C 1
ATOM 691 O O . ARG A 1 93 ? -3.603 -8.076 12.631 1.00 92.88 93 ARG A O 1
ATOM 698 N N . ALA A 1 94 ? -2.540 -8.048 10.655 1.00 95.75 94 ALA A N 1
ATOM 699 C CA . ALA A 1 94 ? -3.374 -7.021 10.058 1.00 95.75 94 ALA A CA 1
ATOM 700 C C . ALA A 1 94 ? -4.800 -7.544 9.836 1.00 95.75 94 ALA A C 1
ATOM 702 O O . ALA A 1 94 ? -4.994 -8.592 9.218 1.00 95.75 94 ALA A O 1
ATOM 703 N N . ASP A 1 95 ? -5.787 -6.771 10.277 1.00 96.25 95 ASP A N 1
ATOM 704 C CA . ASP A 1 95 ? -7.206 -7.004 9.990 1.00 96.25 95 ASP A CA 1
ATOM 705 C C . ASP A 1 95 ? -7.562 -6.541 8.572 1.00 96.25 95 ASP A C 1
ATOM 707 O O . ASP A 1 95 ? -8.516 -7.012 7.948 1.00 96.25 95 ASP A O 1
ATOM 711 N N . ARG A 1 96 ? -6.780 -5.594 8.047 1.00 96.94 96 ARG A N 1
ATOM 712 C CA . ARG A 1 96 ? -6.969 -5.017 6.722 1.00 96.94 96 ARG A CA 1
ATOM 713 C C . ARG A 1 96 ? -5.636 -4.698 6.066 1.00 96.94 96 ARG A C 1
ATOM 715 O O . ARG A 1 96 ? -4.745 -4.122 6.692 1.00 96.94 96 ARG A O 1
ATOM 722 N N . VAL A 1 97 ? -5.527 -5.017 4.782 1.00 97.12 97 VAL A N 1
ATOM 723 C CA . VAL A 1 97 ? -4.404 -4.595 3.940 1.00 97.12 97 VAL A CA 1
ATOM 724 C C . VAL A 1 97 ? -4.900 -3.624 2.872 1.00 97.12 97 VAL A C 1
ATOM 726 O O . VAL A 1 97 ? -5.911 -3.880 2.222 1.00 97.12 97 VAL A O 1
ATOM 729 N N . VAL A 1 98 ? -4.188 -2.512 2.691 1.00 97.06 98 VAL A N 1
ATOM 730 C CA . VAL A 1 98 ? -4.474 -1.497 1.666 1.00 97.06 98 VAL A CA 1
ATOM 731 C C . VAL A 1 98 ? -3.327 -1.460 0.660 1.00 97.06 98 VAL A C 1
ATOM 733 O O . VAL A 1 98 ? -2.158 -1.447 1.050 1.00 97.06 98 VAL A O 1
ATOM 736 N N . LEU A 1 99 ? -3.645 -1.453 -0.631 1.00 93.81 99 LEU A N 1
ATOM 737 C CA . LEU A 1 99 ? -2.680 -1.536 -1.724 1.00 93.81 99 LEU A CA 1
ATOM 738 C C . LEU A 1 99 ? -2.740 -0.297 -2.610 1.00 93.81 99 LEU A C 1
ATOM 740 O O . LEU A 1 99 ? -3.810 0.025 -3.122 1.00 93.81 99 LEU A O 1
ATOM 744 N N . GLY A 1 100 ? -1.585 0.328 -2.840 1.00 89.94 100 GLY A N 1
ATOM 745 C CA . GLY A 1 100 ? -1.422 1.353 -3.872 1.00 89.94 100 GLY A CA 1
ATOM 746 C C . GLY A 1 100 ? -1.331 0.787 -5.293 1.00 89.94 100 GLY A C 1
ATOM 747 O O . GLY A 1 100 ? -1.920 1.348 -6.199 1.00 89.94 100 GLY A O 1
ATOM 748 N N . ASP A 1 101 ? -0.637 -0.339 -5.503 1.00 90.19 101 ASP A N 1
ATOM 749 C CA . ASP A 1 101 ? -0.529 -0.988 -6.823 1.00 90.19 101 ASP A CA 1
ATOM 750 C C . ASP A 1 101 ? -0.695 -2.516 -6.691 1.00 90.19 101 ASP A C 1
ATOM 752 O O . ASP A 1 101 ? 0.196 -3.188 -6.155 1.00 90.19 101 ASP A O 1
ATOM 756 N N . PRO A 1 102 ? -1.797 -3.108 -7.192 1.00 87.62 102 PRO A N 1
ATOM 757 C CA . PRO A 1 102 ? -2.021 -4.556 -7.149 1.00 87.62 102 PRO A CA 1
ATOM 758 C C . PRO A 1 102 ? -1.092 -5.355 -8.087 1.00 87.62 102 PRO A C 1
ATOM 760 O O . PRO A 1 102 ? -0.990 -6.580 -7.968 1.00 87.62 102 PRO A O 1
ATOM 763 N N . PHE A 1 103 ? -0.388 -4.692 -9.009 1.00 88.38 103 PHE A N 1
ATOM 764 C CA . PHE A 1 103 ? 0.600 -5.301 -9.905 1.00 88.38 103 PHE A CA 1
ATOM 765 C C . PHE A 1 103 ? 2.041 -5.167 -9.408 1.00 88.38 103 PHE A C 1
ATOM 767 O O . PHE A 1 103 ? 2.971 -5.645 -10.073 1.00 88.38 103 PHE A O 1
ATOM 774 N N . SER A 1 104 ? 2.260 -4.533 -8.257 1.00 87.06 104 SER A N 1
ATOM 775 C CA . SER A 1 104 ? 3.587 -4.477 -7.659 1.00 87.06 104 SER A CA 1
ATOM 776 C C . SER A 1 104 ? 4.045 -5.875 -7.261 1.00 87.06 104 SER A C 1
ATOM 778 O O . SER A 1 104 ? 3.399 -6.568 -6.480 1.00 87.06 104 SER A O 1
ATOM 780 N N . ARG A 1 105 ? 5.217 -6.290 -7.756 1.00 85.19 105 ARG A N 1
ATOM 781 C CA . ARG A 1 105 ? 5.793 -7.606 -7.435 1.00 85.19 105 ARG A CA 1
ATOM 782 C C . ARG A 1 105 ? 5.995 -7.793 -5.929 1.00 85.19 105 ARG A C 1
ATOM 784 O O . ARG A 1 105 ? 5.791 -8.888 -5.417 1.00 85.19 105 ARG A O 1
ATOM 791 N N . TYR A 1 106 ? 6.407 -6.738 -5.223 1.00 84.62 106 TYR A N 1
ATOM 792 C CA . TYR A 1 106 ? 6.608 -6.810 -3.776 1.00 84.62 106 TYR A CA 1
ATOM 793 C C . TYR A 1 106 ? 5.279 -6.978 -3.054 1.00 84.62 106 TYR A C 1
ATOM 795 O O . TYR A 1 106 ? 5.170 -7.840 -2.189 1.00 84.62 106 TYR A O 1
ATOM 803 N N . VAL A 1 107 ? 4.264 -6.210 -3.453 1.00 84.94 107 VAL A N 1
ATOM 804 C CA . VAL A 1 107 ? 2.909 -6.360 -2.925 1.00 84.94 107 VAL A CA 1
ATOM 805 C C . VAL A 1 107 ? 2.385 -7.767 -3.196 1.00 84.94 107 VAL A C 1
ATOM 807 O O . VAL A 1 107 ? 1.965 -8.429 -2.258 1.00 84.94 107 VAL A O 1
ATOM 810 N N . GLN A 1 108 ? 2.487 -8.275 -4.426 1.00 88.44 108 GLN A N 1
ATOM 811 C CA . GLN A 1 108 ? 2.033 -9.624 -4.781 1.00 88.44 108 GLN A CA 1
ATOM 812 C C . GLN A 1 108 ? 2.704 -10.709 -3.931 1.00 88.44 108 GLN A C 1
ATOM 814 O O . GLN A 1 108 ? 2.018 -11.594 -3.426 1.00 88.44 108 GLN A O 1
ATOM 819 N N . LEU A 1 109 ? 4.016 -10.612 -3.693 1.00 87.12 109 LEU A N 1
ATOM 820 C CA . LEU A 1 109 ? 4.716 -11.524 -2.789 1.00 87.12 109 LEU A CA 1
ATOM 821 C C . LEU A 1 109 ? 4.191 -11.413 -1.350 1.00 87.12 109 LEU A C 1
ATOM 823 O O . LEU A 1 109 ? 3.905 -12.427 -0.719 1.00 87.12 109 LEU A O 1
ATOM 827 N N . LEU A 1 110 ? 4.024 -10.198 -0.828 1.00 86.25 110 LEU A N 1
ATOM 828 C CA . LEU A 1 110 ? 3.528 -9.962 0.532 1.00 86.25 110 LEU A CA 1
ATOM 829 C C . LEU A 1 110 ? 2.066 -10.411 0.707 1.00 86.25 110 LEU A C 1
ATOM 831 O O . LEU A 1 110 ? 1.699 -10.893 1.778 1.00 86.25 110 LEU A O 1
ATOM 835 N N . LEU A 1 111 ? 1.250 -10.333 -0.346 1.00 87.00 111 LEU A N 1
ATOM 836 C CA . LEU A 1 111 ? -0.122 -10.844 -0.364 1.00 87.00 111 LEU A CA 1
ATOM 837 C C . LEU A 1 111 ? -0.185 -12.366 -0.234 1.00 87.00 111 LEU A C 1
ATOM 839 O O . LEU A 1 111 ? -1.137 -12.871 0.346 1.00 87.00 111 LEU A O 1
ATOM 843 N N . THR A 1 112 ? 0.833 -13.115 -0.667 1.00 89.19 112 THR A N 1
ATOM 844 C CA . THR A 1 112 ? 0.873 -14.568 -0.391 1.00 89.19 112 THR A CA 1
ATOM 845 C C . THR A 1 112 ? 1.007 -14.891 1.103 1.00 89.19 112 THR A C 1
ATOM 847 O O . THR A 1 112 ? 0.761 -16.022 1.520 1.00 89.19 112 THR A O 1
ATOM 850 N N . LEU A 1 113 ? 1.388 -13.905 1.924 1.00 90.06 113 LEU A N 1
ATOM 851 C CA . LEU A 1 113 ? 1.637 -14.062 3.358 1.00 90.06 113 LEU A CA 1
ATOM 852 C C . LEU A 1 113 ? 0.528 -13.480 4.238 1.00 90.06 113 LEU A C 1
ATOM 854 O O . LEU A 1 113 ? 0.498 -13.784 5.437 1.00 90.06 113 LEU A O 1
ATOM 858 N N . THR A 1 114 ? -0.336 -12.620 3.688 1.00 92.25 114 THR A N 1
ATOM 859 C CA . THR A 1 114 ? -1.397 -11.981 4.471 1.00 92.25 114 THR A CA 1
ATOM 860 C C . THR A 1 114 ? -2.470 -12.985 4.876 1.00 92.25 114 THR A C 1
ATOM 862 O O . THR A 1 114 ? -2.747 -13.959 4.178 1.00 92.25 114 THR A O 1
ATOM 865 N N . ARG A 1 115 ? -3.077 -12.737 6.036 1.00 92.31 115 ARG A N 1
ATOM 866 C CA . ARG A 1 115 ? -4.286 -13.425 6.507 1.00 92.31 115 ARG A CA 1
ATOM 867 C C . ARG A 1 115 ? -5.439 -12.451 6.741 1.00 92.31 115 ARG A C 1
ATOM 869 O O . ARG A 1 115 ? -6.439 -12.836 7.338 1.00 92.31 115 ARG A O 1
ATOM 876 N N . ALA A 1 116 ? -5.277 -11.202 6.306 1.00 94.44 116 ALA A N 1
ATOM 877 C CA . ALA A 1 116 ? -6.266 -10.166 6.526 1.00 94.44 116 ALA A CA 1
ATOM 878 C C . ALA A 1 116 ? -7.590 -10.547 5.837 1.00 94.44 116 ALA A C 1
ATOM 880 O O . ALA A 1 116 ? -7.575 -10.883 4.650 1.00 94.44 116 ALA A O 1
ATOM 881 N N . 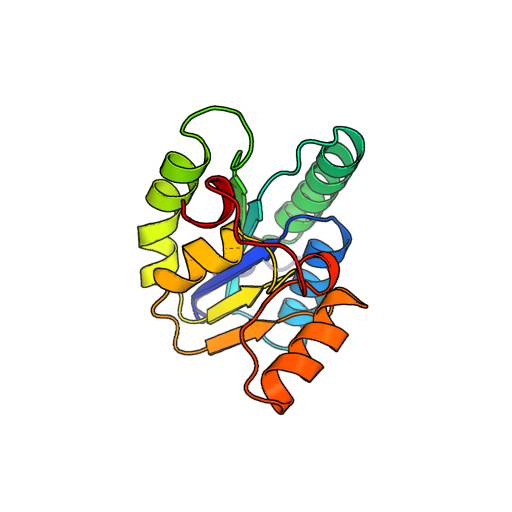PRO A 1 117 ? -8.733 -10.474 6.539 1.00 93.56 117 PRO A N 1
ATOM 882 C CA . PRO A 1 117 ? -10.041 -10.738 5.942 1.00 93.56 117 PRO A CA 1
ATOM 883 C C . PRO A 1 117 ? -10.463 -9.670 4.923 1.00 93.56 117 PRO A C 1
ATOM 885 O O . PRO A 1 117 ? -11.346 -9.925 4.108 1.00 93.56 117 PRO A O 1
ATOM 888 N N . ALA A 1 118 ? -9.854 -8.480 4.961 1.00 94.88 118 ALA A N 1
ATOM 889 C CA . ALA A 1 118 ? -10.180 -7.374 4.070 1.00 94.88 118 ALA A CA 1
ATOM 890 C C . ALA A 1 118 ? -8.956 -6.891 3.284 1.00 94.88 118 ALA A C 1
ATOM 892 O O . ALA A 1 118 ? -7.928 -6.526 3.862 1.00 94.88 118 ALA A O 1
ATOM 893 N N . LEU A 1 119 ? -9.116 -6.814 1.961 1.00 94.44 119 LEU A N 1
ATOM 894 C CA . LEU A 1 119 ? -8.165 -6.186 1.054 1.00 94.44 119 LEU A CA 1
ATOM 895 C C . LEU A 1 119 ? -8.814 -4.973 0.390 1.00 94.44 119 LEU A C 1
ATOM 897 O O . LEU A 1 119 ? -9.910 -5.073 -0.157 1.00 94.44 119 LEU A O 1
ATOM 901 N N . VAL A 1 120 ? -8.127 -3.838 0.428 1.00 95.31 120 VAL A N 1
ATOM 902 C CA . VAL A 1 120 ? -8.552 -2.594 -0.215 1.00 95.31 120 VAL A CA 1
ATOM 903 C C . VAL A 1 120 ? -7.511 -2.212 -1.254 1.00 95.31 120 VAL A C 1
ATOM 905 O O . VAL A 1 120 ? -6.320 -2.190 -0.961 1.00 95.31 120 VAL A O 1
ATOM 908 N N . VAL A 1 121 ? -7.955 -1.885 -2.460 1.00 93.94 121 VAL A N 1
ATOM 909 C CA . VAL A 1 121 ? -7.109 -1.275 -3.489 1.00 93.94 121 VAL A CA 1
ATOM 910 C C . VAL A 1 121 ? -7.528 0.182 -3.593 1.00 93.94 121 VAL A C 1
ATOM 912 O O . VAL A 1 121 ? -8.709 0.455 -3.810 1.00 93.94 121 VAL A O 1
ATOM 915 N N . VAL A 1 122 ? -6.589 1.104 -3.389 1.00 93.69 122 VAL A N 1
ATOM 916 C CA . VAL A 1 122 ? -6.839 2.525 -3.655 1.00 93.69 122 VAL A CA 1
ATOM 917 C C . VAL A 1 122 ? -6.573 2.815 -5.126 1.00 93.69 122 VAL A C 1
ATOM 919 O O . VAL A 1 122 ? -5.791 2.124 -5.778 1.00 93.69 122 VAL A O 1
ATOM 922 N N . ASP A 1 123 ? -7.271 3.803 -5.675 1.00 88.44 123 ASP A N 1
ATOM 923 C CA . ASP A 1 123 ? -7.081 4.180 -7.070 1.00 88.44 123 ASP A CA 1
ATOM 924 C C . ASP A 1 123 ? -5.670 4.749 -7.276 1.00 88.44 123 ASP A C 1
ATOM 926 O O . ASP A 1 123 ? -5.268 5.656 -6.563 1.00 88.44 123 ASP A O 1
ATOM 930 N N . ASP A 1 124 ? -4.907 4.206 -8.221 1.00 82.81 124 ASP A N 1
ATOM 931 C CA . ASP A 1 124 ? -3.587 4.698 -8.656 1.00 82.81 124 ASP A CA 1
ATOM 932 C C . ASP A 1 124 ? -3.621 5.032 -10.161 1.00 82.81 124 ASP A C 1
ATOM 934 O O . ASP A 1 124 ? -2.606 5.074 -10.862 1.00 82.81 124 ASP A O 1
ATOM 938 N N . GLY A 1 125 ? -4.830 5.232 -10.695 1.00 85.19 125 GLY A N 1
ATOM 939 C CA . GLY A 1 125 ? -5.111 5.538 -12.087 1.00 85.19 125 GLY A CA 1
ATOM 940 C C . GLY A 1 125 ? -5.182 4.286 -12.959 1.00 85.19 125 GLY A C 1
ATOM 941 O O . GLY A 1 125 ? -5.929 3.341 -12.705 1.00 85.19 125 GLY A O 1
ATOM 942 N N . THR A 1 126 ? -4.404 4.275 -14.043 1.00 86.62 126 THR A N 1
ATOM 943 C CA . THR A 1 126 ? -4.506 3.240 -15.093 1.00 86.62 126 THR A CA 1
ATOM 944 C C . THR A 1 126 ? -4.287 1.813 -14.582 1.00 86.62 126 THR A C 1
ATOM 946 O O . THR A 1 126 ? -4.923 0.881 -15.077 1.00 86.62 126 THR A O 1
ATOM 949 N N . ALA A 1 127 ? -3.436 1.633 -13.566 1.00 86.19 127 ALA A N 1
ATOM 950 C CA . ALA A 1 127 ? -3.215 0.333 -12.944 1.00 86.19 127 ALA A CA 1
ATOM 951 C C . ALA A 1 127 ? -4.490 -0.199 -12.275 1.00 86.19 127 ALA A C 1
ATOM 953 O O . ALA A 1 127 ? -4.839 -1.363 -12.459 1.00 86.19 127 ALA A O 1
ATOM 954 N N . THR A 1 128 ? -5.238 0.647 -11.570 1.00 89.44 128 THR A N 1
ATOM 955 C CA . THR A 1 128 ? -6.486 0.239 -10.917 1.00 89.44 128 THR A CA 1
ATOM 956 C C . THR A 1 128 ? -7.562 -0.117 -11.942 1.00 89.44 128 THR A C 1
ATOM 958 O O . THR A 1 128 ? -8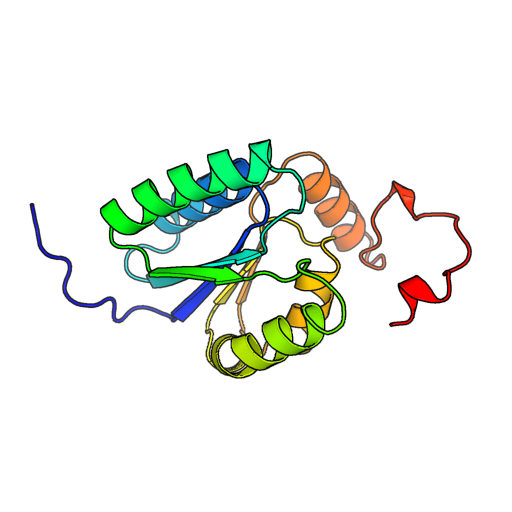.250 -1.123 -11.775 1.00 89.44 128 THR A O 1
ATOM 961 N N . MET A 1 129 ? -7.654 0.617 -13.056 1.00 89.75 129 MET A N 1
ATOM 962 C CA . MET A 1 129 ? -8.586 0.287 -14.144 1.00 89.75 129 MET A CA 1
ATOM 963 C C . MET A 1 129 ? -8.300 -1.089 -14.769 1.00 89.75 129 MET A C 1
ATOM 965 O O . MET A 1 129 ? -9.224 -1.882 -14.959 1.00 89.75 129 MET A O 1
ATOM 969 N N . GLU A 1 130 ? -7.032 -1.407 -15.053 1.00 90.38 130 GLU A N 1
ATOM 970 C CA . GLU A 1 130 ? -6.659 -2.730 -15.579 1.00 90.38 130 GLU A CA 1
ATOM 971 C C . GLU A 1 130 ? -6.899 -3.832 -14.541 1.00 90.38 130 GLU A C 1
ATOM 973 O O . GLU A 1 130 ? -7.387 -4.906 -14.890 1.00 90.38 130 GLU A O 1
ATOM 978 N N . PHE A 1 131 ? -6.603 -3.574 -13.263 1.00 90.31 131 PHE A N 1
ATOM 979 C CA . PHE A 1 131 ? -6.881 -4.512 -12.176 1.00 90.31 131 PHE A CA 1
ATOM 980 C C . PHE A 1 131 ? -8.367 -4.867 -12.106 1.00 90.31 131 PHE A C 1
ATOM 982 O O . PHE A 1 131 ? -8.710 -6.049 -12.126 1.00 90.31 131 PHE A O 1
ATOM 989 N N . VAL A 1 132 ? -9.248 -3.863 -12.094 1.00 90.75 132 VAL A N 1
ATOM 990 C CA . VAL A 1 132 ? -10.704 -4.070 -12.102 1.00 90.75 132 VAL A CA 1
ATOM 991 C C . VAL A 1 132 ? -11.125 -4.854 -13.345 1.00 90.75 132 VAL A C 1
ATOM 993 O O . VAL A 1 132 ? -11.923 -5.786 -13.246 1.00 90.75 132 VAL A O 1
ATOM 996 N N . GLY A 1 133 ? -10.544 -4.542 -14.507 1.00 91.44 133 GLY A N 1
ATOM 997 C CA . GLY A 1 133 ? -10.797 -5.267 -15.749 1.00 91.44 133 GLY A CA 1
ATOM 998 C C . GLY A 1 133 ? -10.394 -6.745 -15.699 1.00 91.44 133 GLY A C 1
ATOM 999 O O . GLY A 1 133 ? -11.139 -7.592 -16.193 1.00 91.44 133 GLY A O 1
ATOM 1000 N N . GLN A 1 134 ? -9.236 -7.073 -15.125 1.00 91.75 134 GLN A N 1
ATOM 1001 C CA . GLN A 1 134 ? -8.779 -8.459 -14.974 1.00 91.75 134 GLN A CA 1
ATOM 1002 C C . GLN A 1 134 ? -9.606 -9.209 -13.933 1.00 91.75 134 GLN A C 1
ATOM 1004 O O . GLN A 1 134 ? -10.020 -10.341 -14.180 1.00 91.75 134 GLN A O 1
ATOM 1009 N N . LEU A 1 135 ? -9.912 -8.558 -12.809 1.00 91.38 135 LEU A N 1
ATOM 1010 C CA . LEU A 1 135 ? -10.726 -9.125 -11.741 1.00 91.38 135 LEU A CA 1
ATOM 1011 C C . LEU A 1 135 ? -12.133 -9.476 -12.237 1.00 91.38 135 LEU A C 1
ATOM 1013 O O . LEU A 1 135 ? -12.594 -10.594 -12.020 1.00 91.38 135 LEU A O 1
ATOM 1017 N N . ALA A 1 136 ? -12.781 -8.566 -12.968 1.00 94.00 136 ALA A N 1
ATOM 1018 C CA . ALA A 1 136 ? -14.109 -8.792 -13.540 1.00 94.00 136 ALA A CA 1
ATOM 1019 C C . ALA A 1 136 ? -14.145 -9.958 -14.546 1.00 94.00 136 ALA A C 1
ATOM 1021 O O . ALA A 1 136 ? -15.186 -10.584 -14.725 1.00 94.00 136 ALA A O 1
ATOM 1022 N N . ARG A 1 137 ? -13.013 -10.262 -15.195 1.00 93.81 137 ARG A N 1
ATOM 1023 C CA . ARG A 1 137 ? -12.874 -11.367 -16.159 1.00 93.81 137 ARG A CA 1
ATOM 1024 C C . ARG A 1 137 ? -12.349 -12.666 -15.540 1.00 93.81 137 ARG A C 1
ATOM 1026 O O . ARG A 1 137 ? -12.234 -13.659 -16.251 1.00 93.81 137 ARG A O 1
ATOM 1033 N N . GLY A 1 138 ? -12.005 -12.674 -14.250 1.00 90.69 138 GLY A N 1
ATOM 1034 C CA . GLY A 1 138 ? -11.336 -13.813 -13.615 1.00 90.69 138 GLY A CA 1
ATOM 1035 C C . GLY A 1 138 ? -9.941 -14.099 -14.190 1.00 90.69 138 GLY A C 1
ATOM 1036 O O . GLY A 1 138 ? -9.472 -15.236 -14.152 1.00 90.69 138 GLY A O 1
ATOM 1037 N N . GLU A 1 139 ? -9.277 -13.088 -14.758 1.00 89.00 139 GLU A N 1
ATOM 1038 C CA . GLU A 1 139 ? -7.925 -13.214 -15.301 1.00 89.00 139 GLU A CA 1
ATOM 1039 C C . GLU A 1 139 ? -6.870 -13.234 -14.187 1.00 89.00 139 GLU A C 1
ATOM 1041 O O . GLU A 1 139 ? -7.060 -12.722 -13.082 1.00 89.00 139 GLU A O 1
ATOM 1046 N N . ARG A 1 140 ? -5.694 -13.792 -14.497 1.00 85.31 140 ARG A N 1
ATOM 1047 C CA . ARG A 1 140 ? -4.531 -13.668 -13.612 1.00 85.31 140 ARG A CA 1
ATOM 1048 C C . ARG A 1 140 ? -4.071 -12.213 -13.557 1.00 85.31 140 ARG A C 1
ATOM 1050 O O . ARG A 1 140 ? -3.920 -11.600 -14.610 1.00 85.31 140 ARG A O 1
ATOM 1057 N N . LEU A 1 141 ? -3.737 -11.739 -12.353 1.00 84.38 141 LEU A N 1
ATOM 1058 C CA . LEU A 1 141 ? -3.235 -10.386 -12.089 1.00 84.38 141 LEU A CA 1
ATOM 1059 C C . LEU A 1 141 ? -1.832 -10.157 -12.676 1.00 84.38 141 LEU A C 1
ATOM 1061 O O . LEU A 1 141 ? -0.817 -10.230 -11.980 1.00 84.38 141 LEU A O 1
ATOM 1065 N N . VAL A 1 142 ? -1.770 -9.883 -13.977 1.00 84.38 142 VAL A N 1
ATOM 1066 C CA . VAL A 1 142 ? -0.531 -9.677 -14.736 1.00 84.38 142 VAL A CA 1
ATOM 1067 C C . VAL A 1 142 ? -0.530 -8.280 -15.333 1.00 84.38 142 VAL A C 1
ATOM 1069 O O . VAL A 1 142 ? -1.433 -7.913 -16.078 1.00 84.38 142 VAL A O 1
ATOM 1072 N N . ARG A 1 143 ? 0.523 -7.501 -15.071 1.00 82.62 143 ARG A N 1
ATOM 1073 C CA . ARG A 1 143 ? 0.663 -6.155 -15.645 1.00 82.62 143 ARG A CA 1
ATOM 1074 C C . ARG A 1 143 ? 0.596 -6.210 -17.178 1.00 82.62 143 ARG A C 1
ATOM 1076 O O . ARG A 1 143 ? 1.297 -7.019 -17.781 1.00 82.62 143 ARG A O 1
ATOM 1083 N N . TRP A 1 144 ? -0.193 -5.339 -17.811 1.00 76.69 144 TRP A N 1
ATOM 1084 C CA . TRP A 1 144 ? -0.507 -5.394 -19.252 1.00 76.69 144 TRP A CA 1
ATOM 1085 C C . TRP A 1 144 ? 0.728 -5.408 -20.166 1.00 76.69 144 TRP A C 1
ATOM 1087 O O . TRP A 1 144 ? 0.764 -6.159 -21.133 1.00 76.69 144 TRP A O 1
ATOM 1097 N N . HIS A 1 145 ? 1.792 -4.681 -19.812 1.00 71.88 145 HIS A N 1
ATOM 1098 C CA . HIS A 1 145 ? 3.067 -4.703 -20.546 1.00 71.88 145 HIS A CA 1
ATOM 1099 C C . HIS A 1 145 ? 3.780 -6.068 -20.547 1.00 71.88 145 HIS A C 1
ATOM 1101 O O . HIS A 1 145 ? 4.736 -6.258 -21.293 1.00 71.88 145 HIS A O 1
ATOM 1107 N N . ARG A 1 146 ? 3.352 -7.012 -19.702 1.00 69.50 146 ARG A N 1
ATOM 1108 C CA . ARG A 1 146 ? 3.873 -8.385 -19.635 1.00 69.50 146 ARG A CA 1
ATOM 1109 C C . ARG A 1 146 ? 2.952 -9.408 -20.304 1.00 69.50 146 ARG A C 1
ATOM 1111 O O . ARG A 1 146 ? 3.339 -10.571 -20.412 1.00 69.50 146 ARG A O 1
ATOM 1118 N N . LYS A 1 147 ? 1.760 -9.011 -20.772 1.00 61.72 147 LYS A N 1
ATOM 1119 C CA . LYS A 1 147 ? 0.869 -9.886 -21.551 1.00 61.72 147 LYS A CA 1
ATOM 1120 C C . LYS A 1 147 ? 1.554 -10.189 -22.900 1.00 61.72 147 LYS A C 1
ATOM 1122 O O . LYS A 1 147 ? 1.549 -9.354 -23.793 1.00 61.72 147 LYS A O 1
ATOM 1127 N N . GLY A 1 148 ? 2.195 -11.360 -23.018 1.00 57.38 148 GLY A N 1
ATOM 1128 C CA . GLY A 1 148 ? 2.834 -11.847 -24.256 1.00 57.38 148 GLY A CA 1
ATOM 1129 C C . GLY A 1 148 ? 4.329 -12.194 -24.172 1.00 57.38 148 GLY A C 1
ATOM 1130 O O . GLY A 1 148 ? 4.868 -12.769 -25.114 1.00 57.38 148 GLY A O 1
ATOM 1131 N N . GLY A 1 149 ? 5.010 -11.901 -23.058 1.00 54.91 149 GLY A N 1
ATOM 1132 C CA . GLY A 1 149 ? 6.396 -12.336 -22.837 1.00 54.91 149 GLY A CA 1
ATOM 1133 C C . GLY A 1 149 ? 6.463 -13.752 -22.257 1.00 54.91 149 GLY A C 1
ATOM 1134 O O . GLY A 1 149 ? 5.706 -14.079 -21.343 1.00 54.91 149 GLY A O 1
ATOM 1135 N N . ARG A 1 150 ? 7.377 -14.605 -22.746 1.00 50.53 150 ARG A N 1
ATOM 1136 C CA . ARG A 1 150 ? 7.740 -15.841 -22.025 1.00 50.53 150 ARG A CA 1
ATOM 1137 C C . ARG A 1 150 ? 8.240 -15.452 -20.621 1.00 50.53 150 ARG A C 1
ATOM 1139 O O . ARG A 1 150 ? 9.073 -14.547 -20.556 1.00 50.53 150 ARG A O 1
ATOM 1146 N N . PRO A 1 151 ? 7.783 -16.103 -19.532 1.00 54.88 151 PRO A N 1
ATOM 1147 C CA . PRO A 1 151 ? 8.273 -15.812 -18.186 1.00 54.88 151 PRO A CA 1
ATOM 1148 C C . PRO A 1 151 ? 9.794 -15.952 -18.158 1.00 54.88 151 PRO A C 1
ATOM 1150 O O . PRO A 1 151 ? 10.329 -17.010 -18.502 1.00 54.88 151 PRO A O 1
ATOM 1153 N N . GLY A 1 152 ? 10.499 -14.881 -17.809 1.00 54.62 152 GLY A N 1
ATOM 1154 C CA . GLY A 1 152 ? 11.940 -14.942 -17.621 1.00 54.62 152 GLY A CA 1
ATOM 1155 C C . GLY A 1 152 ? 12.278 -15.632 -16.295 1.00 54.62 152 GLY A C 1
ATOM 1156 O O . GLY A 1 152 ? 11.445 -15.674 -15.392 1.00 54.62 152 GLY A O 1
ATOM 1157 N N . PRO A 1 153 ? 13.525 -16.092 -16.092 1.00 47.47 153 PRO A N 1
ATOM 1158 C CA . PRO A 1 153 ? 13.969 -16.642 -14.804 1.00 47.47 153 PRO A CA 1
ATOM 1159 C C . PRO A 1 153 ? 13.766 -15.681 -13.615 1.00 47.47 153 PRO A C 1
ATOM 1161 O O . PRO A 1 153 ? 13.721 -16.107 -12.468 1.00 47.47 153 PRO A O 1
ATOM 1164 N N . ARG A 1 154 ? 13.633 -14.373 -13.885 1.00 52.28 154 ARG A N 1
ATOM 1165 C CA . ARG A 1 154 ? 13.352 -13.318 -12.895 1.00 52.28 154 ARG A CA 1
ATOM 1166 C C . ARG A 1 154 ? 11.865 -13.135 -12.561 1.00 52.28 154 ARG A C 1
ATOM 1168 O O . ARG A 1 154 ? 11.562 -12.361 -11.656 1.00 52.28 154 ARG A O 1
ATOM 1175 N N . ASP A 1 155 ? 10.977 -13.805 -13.292 1.00 48.91 155 ASP A N 1
ATOM 1176 C CA . ASP A 1 155 ? 9.528 -13.833 -13.056 1.00 48.91 155 ASP A CA 1
ATOM 1177 C C . ASP A 1 155 ? 9.095 -15.079 -12.254 1.00 48.91 155 ASP A C 1
ATOM 1179 O O . ASP A 1 155 ? 7.924 -15.206 -11.909 1.00 48.91 155 ASP A O 1
ATOM 1183 N N . LEU A 1 156 ? 10.033 -15.994 -11.968 1.00 41.69 156 LEU A N 1
ATOM 1184 C CA . LEU A 1 156 ? 9.821 -17.259 -11.246 1.00 41.69 156 LEU A CA 1
ATOM 1185 C C . LEU A 1 156 ? 10.427 -17.269 -9.824 1.00 41.69 156 LEU A C 1
ATOM 1187 O O . LEU A 1 156 ? 10.333 -18.283 -9.136 1.00 41.69 156 LEU A O 1
ATOM 1191 N N . LEU A 1 157 ? 11.045 -16.161 -9.396 1.00 36.75 157 LEU A N 1
ATOM 1192 C CA . LEU A 1 157 ? 11.648 -15.935 -8.073 1.00 36.75 157 LEU A CA 1
ATOM 1193 C C . LEU A 1 157 ? 11.130 -14.622 -7.475 1.00 36.75 157 LEU A C 1
ATOM 1195 O O . LEU A 1 157 ? 11.030 -14.552 -6.232 1.00 36.75 157 LEU A O 1
#

Sequence (157 aa):
MSPRAGSTGPHTLAFVESPVQLLNVLEWAHAHAPGADLTLVVLSPVDPMTRGQLRRMCGLAREEGHQVRWEEARGGPGAPLRTVGGLTAALRRADRVVLGDPFSRYVQLLLTLTRAPALVVVDDGTATMEFVGQLARGERLVRWHRKGGRPGPRDLL

Foldseek 3Di:
DDDPDQQPAFAEEEEDAFLVLLVLVVVCCVPPPVSYQYEYEHAYDPDPVRNVSVVVSQVVCVVVPHHYHYAPCPVDPCSLVVRLVVCLVVQQRGLEYEYAAPQDPSVVVSVVRHPHPYYHYGDNDPRVVVVVVCVVVVHDSHDPVCVPDDQDPVNVD

pLDDT: mean 86.72, std 14.36, range [34.41, 97.81]

Organism: NCBI:txid2706093

Radius of gyration: 15.95 Å; chains: 1; bounding box: 35×38×47 Å